Protein AF-A0AAD7DYG0-F1 (afdb_monomer_lite)

Structure (mmCIF, N/CA/C/O backbone):
data_AF-A0AAD7DYG0-F1
#
_entry.id   AF-A0AAD7DYG0-F1
#
loop_
_atom_site.group_PDB
_atom_site.id
_atom_site.type_symbol
_atom_site.label_atom_id
_atom_site.label_alt_id
_atom_site.label_comp_id
_atom_site.label_asym_id
_atom_site.label_entity_id
_atom_site.label_seq_id
_atom_site.pdbx_PDB_ins_code
_atom_site.Cartn_x
_atom_site.Cartn_y
_atom_site.Cartn_z
_atom_site.occupancy
_atom_site.B_iso_or_equiv
_atom_site.auth_seq_id
_atom_site.auth_comp_id
_atom_site.auth_asym_id
_atom_site.auth_atom_id
_atom_site.pdbx_PDB_model_num
ATOM 1 N N . MET A 1 1 ? -9.241 3.010 -24.311 1.00 34.12 1 MET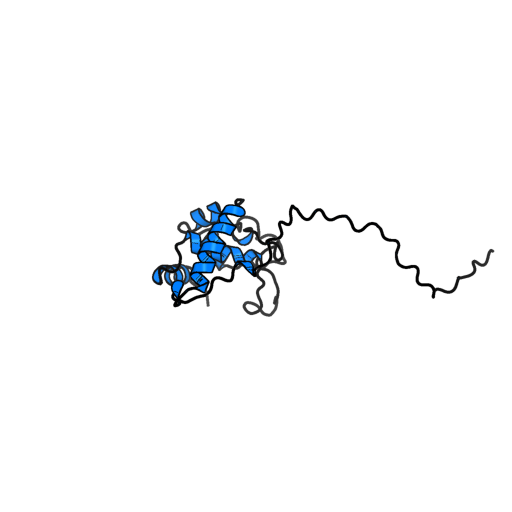 A N 1
ATOM 2 C CA . MET A 1 1 ? -9.904 4.110 -23.576 1.00 34.12 1 MET A CA 1
ATOM 3 C C . MET A 1 1 ? -8.872 4.700 -22.625 1.00 34.12 1 MET A C 1
ATOM 5 O O . MET A 1 1 ? -8.393 3.937 -21.796 1.00 34.12 1 MET A O 1
ATOM 9 N N . PRO A 1 2 ? -8.440 5.965 -22.767 1.00 43.50 2 PRO A N 1
ATOM 10 C CA . PRO A 1 2 ? -7.443 6.531 -21.866 1.00 43.50 2 PRO A CA 1
ATOM 11 C C . PRO A 1 2 ? -8.122 6.960 -20.559 1.00 43.50 2 PRO A C 1
ATOM 13 O 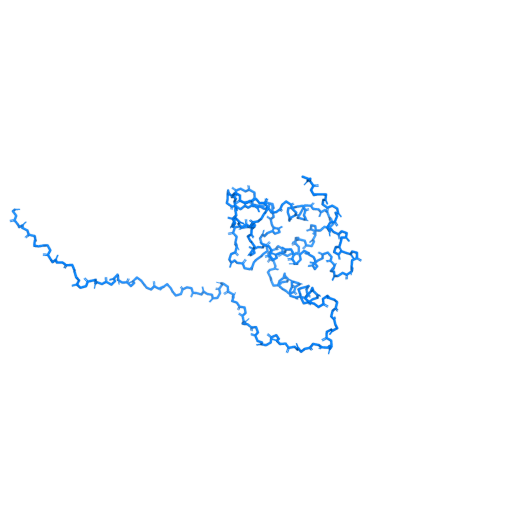O . PRO A 1 2 ? -9.107 7.702 -20.566 1.00 43.50 2 PRO A O 1
ATOM 16 N N . TRP A 1 3 ? -7.612 6.465 -19.435 1.00 37.56 3 TRP A N 1
ATOM 17 C CA . TRP A 1 3 ? -8.081 6.829 -18.104 1.00 37.56 3 TRP A CA 1
ATOM 18 C C . TRP A 1 3 ? -7.628 8.256 -17.783 1.00 37.56 3 TRP A C 1
ATOM 20 O O . TRP A 1 3 ? -6.442 8.532 -17.636 1.00 37.56 3 TRP A O 1
ATOM 30 N N . ARG A 1 4 ? -8.573 9.198 -17.676 1.00 37.56 4 ARG A N 1
ATOM 31 C CA . ARG A 1 4 ? -8.276 10.553 -17.190 1.00 37.56 4 ARG A CA 1
ATOM 32 C C . ARG A 1 4 ? -7.948 10.488 -15.697 1.00 37.56 4 ARG A C 1
ATOM 34 O O . ARG A 1 4 ? -8.846 10.250 -14.886 1.00 37.56 4 ARG A O 1
ATOM 41 N N . ALA A 1 5 ? -6.693 10.786 -15.356 1.00 45.72 5 ALA A N 1
ATOM 42 C CA . ALA A 1 5 ? -6.140 10.833 -13.996 1.00 45.72 5 ALA A CA 1
ATOM 43 C C . ALA A 1 5 ? -6.934 11.701 -12.990 1.00 45.72 5 ALA A C 1
ATOM 45 O O . ALA A 1 5 ? -6.780 11.541 -11.785 1.00 45.72 5 ALA A O 1
ATOM 46 N N . GLY A 1 6 ? -7.817 12.593 -13.456 1.00 45.31 6 GLY A N 1
ATOM 47 C CA . GLY A 1 6 ? -8.672 13.406 -12.585 1.00 45.31 6 GLY A CA 1
ATOM 48 C C . GLY A 1 6 ? -9.800 12.639 -11.879 1.00 45.31 6 GLY A C 1
ATOM 49 O O . GLY A 1 6 ? -10.285 13.096 -10.853 1.00 45.31 6 GLY A O 1
ATOM 50 N N . SER A 1 7 ? -10.221 11.476 -12.383 1.00 52.53 7 SER A N 1
ATOM 51 C CA . SER A 1 7 ? -11.473 10.833 -11.930 1.00 52.53 7 SER A CA 1
ATOM 52 C C . SER A 1 7 ? -11.328 10.055 -10.617 1.00 52.53 7 SER A C 1
ATOM 54 O O . SER A 1 7 ? -12.265 9.937 -9.834 1.00 52.53 7 SER A O 1
ATOM 56 N N . THR A 1 8 ? -10.147 9.517 -10.354 1.00 51.25 8 THR A N 1
ATOM 57 C CA . THR A 1 8 ? -9.857 8.628 -9.221 1.00 51.25 8 THR A CA 1
ATOM 58 C C . THR A 1 8 ? -9.589 9.382 -7.925 1.00 51.25 8 THR A C 1
ATOM 60 O O . THR A 1 8 ? -10.087 8.983 -6.874 1.00 51.25 8 THR A O 1
ATOM 63 N N . HIS A 1 9 ? -8.885 10.515 -8.008 1.00 51.66 9 HIS A N 1
ATOM 64 C CA . HIS A 1 9 ? -8.685 11.420 -6.876 1.00 51.66 9 HIS A CA 1
ATOM 65 C C . HIS A 1 9 ? -10.039 11.919 -6.351 1.00 51.66 9 HIS A C 1
ATOM 67 O O . HIS A 1 9 ? -10.305 11.888 -5.152 1.00 51.66 9 HIS A O 1
ATOM 73 N N . THR A 1 10 ? -10.940 12.304 -7.260 1.00 50.84 10 THR A N 1
ATOM 74 C CA . THR A 1 10 ? -12.281 12.778 -6.906 1.00 50.84 10 THR A CA 1
ATOM 75 C C . THR A 1 10 ? -13.132 11.691 -6.252 1.00 50.84 10 THR A C 1
ATOM 77 O O . THR A 1 10 ? -13.876 12.007 -5.333 1.00 50.84 10 THR A O 1
ATOM 80 N N . LEU A 1 11 ? -13.024 10.418 -6.649 1.00 54.28 11 LEU A N 1
ATOM 81 C CA . LEU A 1 11 ? -13.851 9.341 -6.084 1.00 54.28 11 LEU A CA 1
ATOM 82 C C . LEU A 1 11 ? -13.462 8.951 -4.646 1.00 54.28 11 LEU A C 1
ATOM 84 O O . LEU A 1 11 ? -14.355 8.769 -3.817 1.00 54.28 11 LEU A O 1
ATOM 88 N N . ALA A 1 12 ? -12.164 8.862 -4.330 1.00 53.50 12 ALA A N 1
ATOM 89 C CA . ALA A 1 12 ? -11.698 8.542 -2.974 1.00 53.50 12 ALA A CA 1
ATOM 90 C C . ALA A 1 12 ? -11.940 9.704 -1.992 1.00 53.50 12 ALA A C 1
ATOM 92 O O . ALA A 1 12 ? -12.421 9.499 -0.874 1.00 53.50 12 ALA A O 1
ATOM 93 N N . VAL A 1 13 ? -11.689 10.937 -2.446 1.00 53.72 13 VAL A N 1
ATOM 94 C CA . VAL A 1 13 ? -11.829 12.149 -1.627 1.00 53.72 13 VAL A CA 1
ATOM 95 C C . VAL A 1 13 ? -13.299 12.563 -1.451 1.00 53.72 13 VAL A C 1
ATOM 97 O O . VAL A 1 13 ? -13.678 12.968 -0.352 1.00 53.72 13 VAL A O 1
ATOM 100 N N . ASN A 1 14 ? -14.179 12.398 -2.456 1.00 52.47 14 ASN A N 1
ATOM 101 C CA . ASN A 1 14 ? -15.603 12.769 -2.315 1.00 52.47 14 ASN A CA 1
ATOM 102 C C . ASN A 1 14 ? -16.370 11.907 -1.312 1.00 52.47 14 ASN A C 1
ATOM 104 O O . ASN A 1 14 ? -17.362 12.374 -0.756 1.00 52.47 14 ASN A O 1
ATOM 108 N N . ARG A 1 15 ? -15.932 10.670 -1.047 1.00 55.56 15 ARG A N 1
ATOM 109 C CA . ARG A 1 15 ? -16.517 9.862 0.033 1.00 55.56 15 ARG A CA 1
ATOM 110 C C . ARG A 1 15 ? -15.948 10.200 1.417 1.00 55.56 15 ARG A C 1
ATOM 112 O O . ARG A 1 15 ? -16.338 9.551 2.380 1.00 55.56 15 ARG A O 1
ATOM 119 N N . ARG A 1 16 ? -15.049 11.199 1.521 1.00 59.25 16 ARG A N 1
ATOM 120 C CA . ARG A 1 16 ? -14.281 11.558 2.735 1.00 59.25 16 ARG A CA 1
ATOM 121 C C . ARG A 1 16 ? -13.629 10.347 3.408 1.00 59.25 16 ARG A C 1
ATOM 123 O O . ARG A 1 16 ? -13.446 10.326 4.619 1.00 59.25 16 ARG A O 1
ATOM 130 N N . PHE A 1 17 ? -13.332 9.324 2.615 1.00 64.38 17 PHE A N 1
ATOM 131 C CA . PHE A 1 17 ? -12.894 8.042 3.132 1.00 64.38 17 PHE A CA 1
ATOM 132 C C . PHE A 1 17 ? -11.417 8.090 3.550 1.00 64.38 17 PHE A C 1
ATOM 134 O O . PHE A 1 17 ? -11.059 7.573 4.605 1.00 64.38 17 PHE A O 1
ATOM 141 N N . ALA A 1 18 ? -10.592 8.752 2.743 1.00 71.38 18 ALA A N 1
ATOM 142 C CA . ALA A 1 18 ? -9.165 8.889 2.967 1.00 71.38 18 ALA A CA 1
ATOM 143 C C . ALA A 1 18 ? -8.712 10.300 2.579 1.00 71.38 18 ALA A C 1
ATOM 145 O O . ALA A 1 18 ? -9.165 10.843 1.563 1.00 71.38 18 ALA A O 1
ATOM 146 N N . ASP A 1 19 ? -7.823 10.893 3.377 1.00 86.56 19 ASP A N 1
ATOM 147 C CA . ASP A 1 19 ? -7.052 12.055 2.935 1.00 86.56 19 ASP A CA 1
ATOM 148 C C . ASP A 1 19 ? -6.022 11.643 1.852 1.00 86.56 19 ASP A C 1
ATOM 150 O O . ASP A 1 19 ? -5.831 10.460 1.555 1.00 86.56 19 ASP A O 1
ATOM 154 N N . ILE A 1 20 ? -5.371 12.611 1.198 1.00 87.06 20 ILE A N 1
ATOM 155 C CA . ILE A 1 20 ? -4.400 12.315 0.125 1.00 87.06 20 ILE A CA 1
ATOM 156 C C . ILE A 1 20 ? -3.235 11.459 0.644 1.00 87.06 20 ILE A C 1
ATOM 158 O O . ILE A 1 20 ? -2.756 10.583 -0.075 1.00 87.06 20 ILE A O 1
ATOM 162 N N . ARG A 1 21 ? -2.801 11.679 1.889 1.00 88.56 21 ARG A N 1
ATOM 163 C CA . ARG A 1 21 ? -1.707 10.933 2.518 1.00 88.56 21 ARG A CA 1
ATOM 164 C C . ARG A 1 21 ? -2.103 9.475 2.729 1.00 88.56 21 ARG A C 1
ATOM 166 O O . ARG A 1 21 ? -1.333 8.588 2.377 1.00 88.56 21 ARG A O 1
ATOM 173 N N . GLU A 1 22 ? -3.307 9.234 3.229 1.00 90.38 22 GLU A N 1
ATOM 174 C CA . GLU A 1 22 ? -3.881 7.901 3.414 1.00 90.38 22 GLU A CA 1
ATOM 175 C C . GLU A 1 22 ? -4.078 7.185 2.076 1.00 90.38 22 GLU A C 1
ATOM 177 O O . GLU A 1 22 ? -3.742 6.009 1.949 1.00 90.38 22 GLU A O 1
ATOM 182 N N . LEU A 1 23 ? -4.539 7.899 1.043 1.00 89.69 23 LEU A N 1
ATOM 183 C CA . LEU A 1 23 ? -4.639 7.350 -0.308 1.00 89.69 23 LEU A CA 1
ATOM 184 C C . LEU A 1 23 ? -3.263 6.936 -0.849 1.00 89.69 23 LEU A C 1
ATOM 186 O O . LEU A 1 23 ? -3.133 5.850 -1.412 1.00 89.69 23 LEU A O 1
ATOM 190 N N . MET A 1 24 ? -2.233 7.771 -0.675 1.00 88.69 24 MET A N 1
ATOM 191 C CA . MET A 1 24 ? -0.874 7.434 -1.114 1.00 88.69 24 MET A CA 1
ATOM 192 C C . MET A 1 24 ? -0.299 6.257 -0.320 1.00 88.69 24 MET A C 1
ATOM 194 O O . MET A 1 24 ? 0.364 5.401 -0.903 1.00 88.69 24 MET A O 1
ATOM 198 N N . ALA A 1 25 ? -0.591 6.171 0.980 1.00 91.31 25 ALA A N 1
ATOM 199 C CA . ALA A 1 25 ? -0.190 5.034 1.798 1.00 91.31 25 ALA A CA 1
ATOM 200 C C . ALA A 1 25 ? -0.830 3.729 1.297 1.00 91.31 25 ALA A C 1
ATOM 202 O O . ALA A 1 25 ? -0.117 2.739 1.131 1.00 91.31 25 ALA A O 1
ATOM 203 N N . LEU A 1 26 ? -2.132 3.747 0.979 1.00 91.69 26 LEU A N 1
ATOM 204 C CA . LEU A 1 26 ? -2.853 2.603 0.410 1.00 91.69 26 LEU A CA 1
ATOM 205 C C . LEU A 1 26 ? -2.290 2.177 -0.947 1.00 91.69 26 LEU A C 1
ATOM 207 O O . LEU A 1 26 ? -2.080 0.989 -1.156 1.00 91.69 26 LEU A O 1
ATOM 211 N N . ILE A 1 27 ? -2.001 3.120 -1.849 1.00 88.94 27 ILE A N 1
ATOM 212 C CA . ILE A 1 27 ? -1.428 2.813 -3.174 1.00 88.94 27 ILE A CA 1
ATOM 213 C C . ILE A 1 27 ? -0.061 2.124 -3.055 1.00 88.94 27 ILE A C 1
ATOM 215 O O . ILE A 1 27 ? 0.263 1.265 -3.874 1.00 88.94 27 ILE A O 1
ATOM 219 N N . GLY A 1 28 ? 0.717 2.427 -2.009 1.00 88.25 28 GLY A N 1
ATOM 220 C CA . GLY A 1 28 ? 2.004 1.774 -1.759 1.00 88.25 28 GLY A CA 1
ATOM 221 C C . GLY A 1 28 ? 1.935 0.238 -1.752 1.00 88.25 28 GLY A C 1
ATOM 222 O O . GLY A 1 28 ? 2.887 -0.398 -2.193 1.00 88.25 28 GLY A O 1
ATOM 223 N N . VAL A 1 29 ? 0.794 -0.361 -1.363 1.00 90.19 29 VAL A N 1
ATOM 224 C CA . VAL A 1 29 ? 0.562 -1.826 -1.336 1.00 90.19 29 VAL A CA 1
ATOM 225 C C . VAL A 1 29 ? 0.831 -2.503 -2.683 1.00 90.19 29 VAL A C 1
ATOM 227 O O . VAL A 1 29 ? 1.148 -3.695 -2.7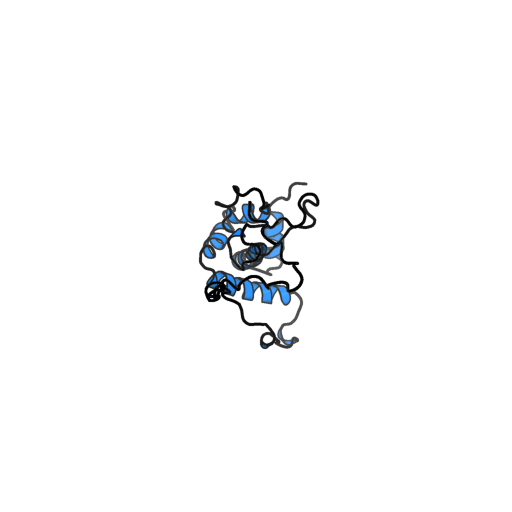30 1.00 90.19 29 VAL A O 1
ATOM 230 N N . HIS A 1 30 ? 0.738 -1.753 -3.789 1.00 89.00 30 HIS A N 1
ATOM 231 C CA . HIS A 1 30 ? 1.041 -2.252 -5.126 1.00 89.00 30 HIS A CA 1
ATOM 232 C C . HIS A 1 30 ? 2.479 -2.775 -5.252 1.00 89.00 30 HIS A C 1
ATOM 234 O O . HIS A 1 30 ? 2.738 -3.534 -6.185 1.00 89.00 30 HIS A O 1
ATOM 240 N N . SER A 1 31 ? 3.393 -2.452 -4.322 1.00 86.62 31 SER A N 1
ATOM 241 C CA . SER A 1 31 ? 4.741 -3.040 -4.288 1.00 86.62 31 SER A CA 1
ATOM 242 C C . SER A 1 31 ? 4.708 -4.552 -4.220 1.00 86.62 31 SER A C 1
ATOM 244 O O . SER A 1 31 ? 5.547 -5.183 -4.840 1.00 86.62 31 SER A O 1
ATOM 246 N N . THR A 1 32 ? 3.669 -5.129 -3.613 1.00 89.25 32 THR A N 1
ATOM 247 C CA . THR A 1 32 ? 3.466 -6.582 -3.509 1.00 89.25 32 THR A CA 1
ATOM 248 C C . THR A 1 32 ? 2.486 -7.158 -4.540 1.00 89.25 32 THR A C 1
ATOM 250 O O . THR A 1 32 ? 2.048 -8.307 -4.451 1.00 89.25 32 THR A O 1
ATOM 253 N N . GLY A 1 33 ? 2.103 -6.361 -5.544 1.00 87.38 33 GLY A N 1
ATOM 254 C CA . GLY A 1 33 ? 1.053 -6.696 -6.503 1.00 87.38 33 GLY A CA 1
ATOM 255 C C . GLY A 1 33 ? 1.551 -7.211 -7.859 1.00 87.38 33 GLY A C 1
ATOM 256 O O . GLY A 1 33 ? 2.611 -6.838 -8.366 1.00 87.38 33 GLY A O 1
ATOM 257 N N . LYS A 1 34 ? 0.719 -8.049 -8.492 1.00 89.50 34 LYS A N 1
ATOM 258 C CA . LYS A 1 34 ? 0.878 -8.523 -9.877 1.00 89.50 34 LYS A CA 1
ATOM 259 C C . LYS A 1 34 ? -0.406 -8.300 -10.664 1.00 89.50 34 LYS A C 1
ATOM 261 O O . LYS A 1 34 ? -1.502 -8.568 -10.163 1.00 89.50 34 LYS A O 1
ATOM 266 N N . GLN A 1 35 ? -0.276 -7.882 -11.919 1.00 85.06 35 GLN A N 1
ATOM 267 C CA . GLN A 1 35 ? -1.419 -7.737 -12.817 1.00 85.06 35 GLN A CA 1
ATOM 268 C C . GLN A 1 35 ? -1.798 -9.095 -13.418 1.00 85.06 35 GLN A C 1
ATOM 270 O O . GLN A 1 35 ? -0.931 -9.906 -13.741 1.00 85.06 35 GLN A O 1
ATOM 275 N N . ARG A 1 36 ? -3.095 -9.351 -13.596 1.00 88.94 36 ARG A N 1
ATOM 276 C CA . ARG A 1 36 ? -3.589 -10.582 -14.242 1.00 88.94 36 ARG A CA 1
ATOM 277 C C . ARG A 1 36 ? -4.547 -10.327 -15.406 1.00 88.94 36 ARG A C 1
ATOM 279 O O . ARG A 1 36 ? -4.699 -11.197 -16.256 1.00 88.94 36 ARG A O 1
ATOM 286 N N . SER A 1 37 ? -5.192 -9.163 -15.440 1.00 87.06 37 SER A N 1
ATOM 287 C CA . SER A 1 37 ? -6.316 -8.878 -16.339 1.00 87.06 37 SER A CA 1
ATOM 288 C C . SER A 1 37 ? -6.117 -7.677 -17.262 1.00 87.06 37 SER A C 1
ATOM 290 O O . SER A 1 37 ? -6.810 -7.596 -18.270 1.00 87.06 37 SER A O 1
ATOM 292 N N . VAL A 1 38 ? -5.198 -6.753 -16.957 1.00 83.12 38 VAL A N 1
ATOM 293 C CA . VAL A 1 38 ? -5.010 -5.529 -17.762 1.00 83.12 38 VAL A CA 1
ATOM 294 C C . VAL A 1 38 ? -4.404 -5.876 -19.116 1.00 83.12 38 VAL A C 1
ATOM 296 O O . VAL A 1 38 ? -4.866 -5.405 -20.151 1.00 83.12 38 VAL A O 1
ATOM 299 N N . ASN A 1 39 ? -3.384 -6.731 -19.103 1.00 81.69 39 ASN A N 1
ATOM 300 C CA . ASN A 1 39 ? -2.802 -7.294 -20.307 1.00 81.69 39 ASN A CA 1
ATOM 301 C C . ASN A 1 39 ? -2.555 -8.786 -20.084 1.00 81.69 39 ASN A C 1
ATOM 303 O O . ASN A 1 39 ? -1.584 -9.190 -19.445 1.00 81.69 39 ASN A O 1
ATOM 307 N N . THR A 1 40 ? -3.447 -9.618 -20.609 1.00 86.94 40 THR A N 1
ATOM 308 C CA . THR A 1 40 ? -3.381 -11.073 -20.427 1.00 86.94 40 THR A CA 1
ATOM 309 C C . THR A 1 40 ? -2.133 -11.697 -21.057 1.00 86.94 40 THR A C 1
ATOM 311 O O . THR A 1 40 ? -1.696 -12.744 -20.588 1.00 86.94 40 THR A O 1
ATOM 314 N N . ALA A 1 41 ? -1.502 -11.043 -22.043 1.00 86.81 41 ALA A N 1
ATOM 315 C CA . ALA A 1 41 ? -0.263 -11.520 -22.667 1.00 86.81 41 ALA A CA 1
ATOM 316 C C . ALA A 1 41 ? 0.947 -11.507 -21.715 1.00 86.81 41 ALA A C 1
ATOM 318 O O . ALA A 1 41 ? 1.932 -12.199 -21.946 1.00 86.81 41 ALA A O 1
ATOM 319 N N . VAL A 1 42 ? 0.867 -10.726 -20.639 1.00 81.81 42 VAL A N 1
ATOM 320 C CA . VAL A 1 42 ? 1.915 -10.549 -19.621 1.00 81.81 42 VAL A CA 1
ATOM 321 C C . VAL A 1 42 ? 1.342 -10.775 -18.223 1.00 81.81 42 VAL A C 1
ATOM 323 O O . VAL A 1 42 ? 1.724 -10.124 -17.250 1.00 81.81 42 VAL A O 1
ATOM 326 N N . ALA A 1 43 ? 0.355 -11.671 -18.121 1.00 85.44 43 ALA A N 1
ATOM 327 C CA . ALA A 1 43 ? -0.253 -12.035 -16.850 1.00 85.44 43 ALA A CA 1
ATOM 328 C C . ALA A 1 43 ? 0.823 -12.467 -15.840 1.00 85.44 43 ALA A C 1
ATOM 330 O O . ALA A 1 43 ? 1.756 -13.197 -16.169 1.00 85.44 43 ALA A O 1
ATOM 331 N N . ASN A 1 44 ? 0.659 -12.029 -14.594 1.00 86.06 44 ASN A N 1
ATOM 332 C CA . ASN A 1 44 ? 1.588 -12.198 -13.475 1.00 86.06 44 ASN A CA 1
ATOM 333 C C . ASN A 1 44 ? 2.852 -11.326 -13.511 1.00 86.06 44 ASN A C 1
ATOM 335 O O . ASN A 1 44 ? 3.683 -11.460 -12.610 1.00 86.06 44 ASN A O 1
ATOM 339 N N . SER A 1 45 ? 2.989 -10.399 -14.464 1.00 84.69 45 SER A N 1
ATOM 340 C CA . SER A 1 45 ? 3.974 -9.319 -14.341 1.00 84.69 45 SER A CA 1
ATOM 341 C C . SER A 1 45 ? 3.693 -8.485 -13.089 1.00 84.69 45 SER A C 1
ATOM 343 O O . SER A 1 45 ? 2.546 -8.102 -12.829 1.00 84.69 45 SER A O 1
ATOM 345 N N . SER A 1 46 ? 4.738 -8.224 -12.306 1.00 85.94 46 SER A N 1
ATOM 346 C CA . SER A 1 46 ? 4.655 -7.381 -11.115 1.00 85.94 46 SER A CA 1
ATOM 347 C C . SER A 1 46 ? 4.642 -5.897 -11.467 1.00 85.94 46 SER A C 1
ATOM 349 O O . SER A 1 46 ? 5.096 -5.484 -12.540 1.00 85.94 46 SER A O 1
ATOM 351 N N . PHE A 1 47 ? 4.092 -5.106 -10.547 1.00 81.81 47 PHE A N 1
ATOM 352 C CA . PHE A 1 47 ? 4.052 -3.648 -10.667 1.00 81.81 47 PHE A CA 1
ATOM 353 C C . PHE A 1 47 ? 5.408 -2.993 -10.367 1.00 81.81 47 PHE A C 1
ATOM 355 O O . PHE A 1 47 ? 5.692 -1.911 -10.875 1.00 81.81 47 PHE A O 1
ATOM 362 N N . ASP A 1 48 ? 6.264 -3.675 -9.601 1.00 79.31 48 ASP A N 1
ATOM 363 C CA . ASP A 1 48 ? 7.637 -3.273 -9.289 1.00 79.31 48 ASP A CA 1
ATOM 364 C C . ASP A 1 48 ? 8.573 -4.496 -9.259 1.00 79.31 48 ASP A C 1
ATOM 366 O O . ASP A 1 48 ? 8.149 -5.654 -9.273 1.00 79.31 48 ASP A O 1
ATOM 370 N N . SER A 1 49 ? 9.864 -4.207 -9.209 1.00 80.00 49 SER A N 1
ATOM 371 C CA . SER A 1 49 ? 11.014 -5.077 -9.006 1.00 80.00 49 SER A CA 1
ATOM 372 C C . SER A 1 49 ? 11.077 -5.809 -7.664 1.00 80.00 49 SER A C 1
ATOM 374 O O . SER A 1 49 ? 11.813 -6.789 -7.563 1.00 80.00 49 SER A O 1
ATOM 376 N N . THR A 1 50 ? 10.332 -5.380 -6.642 1.00 83.12 50 THR A N 1
ATOM 377 C CA . THR A 1 50 ? 10.400 -5.918 -5.270 1.00 83.12 50 THR A CA 1
ATOM 378 C C . THR A 1 50 ? 9.089 -6.570 -4.818 1.00 83.12 50 THR A C 1
ATOM 380 O O . THR A 1 50 ? 8.641 -6.375 -3.697 1.00 83.12 50 THR A O 1
ATOM 383 N N . VAL A 1 51 ? 8.486 -7.402 -5.676 1.00 85.38 51 VAL A N 1
ATOM 384 C CA . VAL A 1 51 ? 7.130 -7.953 -5.462 1.00 85.38 51 VAL A CA 1
ATOM 385 C C . VAL A 1 51 ? 6.923 -8.787 -4.195 1.00 85.38 51 VAL A C 1
ATOM 387 O O . VAL A 1 51 ? 5.815 -8.856 -3.674 1.00 85.38 51 VAL A O 1
ATOM 390 N N . ASP A 1 52 ? 7.976 -9.412 -3.682 1.00 85.44 52 ASP A N 1
ATOM 391 C CA . ASP A 1 52 ? 7.900 -10.233 -2.469 1.00 85.44 52 ASP A CA 1
ATOM 392 C C . ASP A 1 52 ? 8.313 -9.448 -1.210 1.00 85.44 52 ASP A C 1
ATOM 394 O O . ASP A 1 52 ? 8.402 -10.005 -0.115 1.00 85.44 52 ASP A O 1
ATOM 398 N N . THR A 1 53 ? 8.555 -8.144 -1.358 1.00 85.06 53 THR A N 1
ATOM 399 C CA . THR A 1 53 ? 8.996 -7.256 -0.287 1.00 85.06 53 THR A CA 1
ATOM 400 C C . THR A 1 53 ? 7.930 -6.209 -0.011 1.00 85.06 53 THR A C 1
ATOM 402 O O . THR A 1 53 ? 7.503 -5.468 -0.892 1.00 85.06 53 THR A O 1
ATOM 405 N N . TRP A 1 54 ? 7.538 -6.100 1.254 1.00 86.31 54 TRP A N 1
ATOM 406 C CA . TRP A 1 54 ? 6.685 -5.015 1.721 1.00 86.31 54 TRP A CA 1
ATOM 407 C C . TRP A 1 54 ? 7.482 -3.705 1.780 1.00 86.31 54 TRP A C 1
ATOM 409 O O . TRP A 1 54 ? 8.081 -3.386 2.806 1.00 86.31 54 TRP A O 1
ATOM 419 N N . ASP A 1 55 ? 7.520 -2.954 0.680 1.00 85.12 55 ASP A N 1
ATOM 420 C CA . ASP A 1 55 ? 8.212 -1.664 0.581 1.00 85.12 55 ASP A CA 1
ATOM 421 C C . ASP A 1 55 ? 7.418 -0.599 -0.202 1.00 85.12 55 ASP A C 1
ATOM 423 O O . ASP A 1 55 ? 6.298 -0.826 -0.652 1.00 85.12 55 ASP A O 1
ATOM 427 N N . ILE A 1 56 ? 7.999 0.597 -0.327 1.00 79.44 56 ILE A N 1
ATOM 428 C CA . ILE A 1 56 ? 7.421 1.781 -0.995 1.00 79.44 56 ILE A CA 1
ATOM 429 C C . ILE A 1 56 ? 8.039 2.076 -2.359 1.00 79.44 56 ILE A C 1
ATOM 431 O O . ILE A 1 56 ? 7.991 3.212 -2.849 1.00 79.44 56 ILE A O 1
ATOM 435 N N . ARG A 1 57 ? 8.692 1.090 -2.973 1.00 77.25 57 ARG A N 1
ATOM 436 C CA . ARG A 1 57 ? 9.453 1.327 -4.197 1.00 77.25 57 ARG A CA 1
ATOM 437 C C . ARG A 1 57 ? 8.545 1.668 -5.391 1.00 77.25 57 ARG A C 1
ATOM 439 O O . ARG A 1 57 ? 8.951 2.476 -6.229 1.00 77.25 57 ARG A O 1
ATOM 446 N N . THR A 1 58 ? 7.275 1.257 -5.359 1.00 67.50 58 THR A N 1
ATOM 447 C CA . THR A 1 58 ? 6.246 1.621 -6.352 1.00 67.50 58 THR A CA 1
ATOM 448 C C . THR A 1 58 ? 6.008 3.111 -6.490 1.00 67.50 58 THR A C 1
ATOM 450 O O . THR A 1 58 ? 5.669 3.572 -7.574 1.00 67.50 58 THR A O 1
ATOM 453 N N . LEU A 1 59 ? 6.211 3.891 -5.427 1.00 67.12 59 LEU A N 1
ATOM 454 C CA . LEU A 1 59 ? 6.051 5.346 -5.460 1.00 67.12 59 LEU A CA 1
ATOM 455 C C . LEU A 1 59 ? 7.340 6.073 -5.894 1.00 67.12 59 LEU A C 1
ATOM 457 O O . LEU A 1 59 ? 7.331 7.292 -6.075 1.00 67.12 59 LEU A O 1
ATOM 461 N N . ARG A 1 60 ? 8.451 5.347 -6.111 1.00 65.38 60 ARG A N 1
ATOM 462 C CA . ARG A 1 60 ? 9.753 5.869 -6.575 1.00 65.38 60 ARG A CA 1
ATOM 463 C C . ARG A 1 60 ? 9.911 5.814 -8.101 1.00 65.38 60 ARG A C 1
ATOM 465 O O . ARG A 1 60 ? 11.007 5.577 -8.608 1.00 65.38 60 ARG A O 1
ATOM 472 N N . VAL A 1 61 ? 8.848 6.085 -8.859 1.00 55.88 61 VAL A N 1
ATOM 473 C CA . VAL A 1 61 ? 8.813 5.869 -10.324 1.00 55.88 61 VAL A CA 1
ATOM 474 C C . VAL A 1 61 ? 9.803 6.728 -11.136 1.00 55.88 61 VAL A C 1
ATOM 476 O O . VAL A 1 61 ? 9.991 6.499 -12.327 1.00 55.88 61 VAL A O 1
ATOM 479 N N . ARG A 1 62 ? 10.555 7.648 -10.517 1.00 49.62 62 ARG A N 1
ATOM 480 C CA . ARG A 1 62 ? 11.696 8.285 -11.200 1.00 49.62 62 ARG A CA 1
ATOM 481 C C . ARG A 1 62 ? 12.793 7.293 -11.626 1.00 49.62 62 ARG A C 1
ATOM 483 O O . ARG A 1 62 ? 13.564 7.639 -12.512 1.00 49.62 62 ARG A O 1
ATOM 490 N N . GLU A 1 63 ? 12.862 6.093 -11.041 1.00 48.47 63 GLU A N 1
ATOM 491 C CA . GLU A 1 63 ? 13.994 5.167 -11.233 1.00 48.47 63 GLU A CA 1
ATOM 492 C C . GLU A 1 63 ? 13.629 3.827 -11.914 1.00 48.47 63 GLU A C 1
ATOM 494 O O . GLU A 1 63 ? 14.532 3.108 -12.333 1.00 48.47 63 GLU A O 1
ATOM 499 N N . SER A 1 64 ? 12.345 3.459 -12.064 1.00 46.72 64 SER A N 1
ATOM 500 C CA . SER A 1 64 ? 11.949 2.074 -12.414 1.00 46.72 64 SER A CA 1
ATOM 501 C C . SER A 1 64 ? 11.607 1.799 -13.886 1.00 46.72 64 SER A C 1
ATOM 503 O O . SER A 1 64 ? 11.340 0.652 -14.240 1.00 46.72 64 SER A O 1
ATOM 505 N N . LEU A 1 65 ? 11.663 2.794 -14.778 1.00 50.72 65 LEU A N 1
ATOM 506 C CA . LEU A 1 65 ? 11.305 2.612 -16.198 1.00 50.72 65 LEU A CA 1
ATOM 507 C C . LEU A 1 65 ? 12.326 1.797 -17.023 1.00 50.72 65 LEU A C 1
ATOM 509 O O . LEU A 1 65 ? 12.092 1.560 -18.206 1.00 50.72 65 LEU A O 1
ATOM 513 N N . GLN A 1 66 ? 13.456 1.382 -16.439 1.00 46.06 66 GLN A N 1
ATOM 514 C CA . GLN A 1 66 ? 14.537 0.705 -17.169 1.00 46.06 66 GLN A CA 1
ATOM 515 C C . GLN A 1 66 ? 14.497 -0.832 -17.126 1.00 46.06 66 GLN A C 1
ATOM 517 O O . GLN A 1 66 ? 15.167 -1.459 -17.945 1.00 46.06 66 GLN A O 1
ATOM 522 N N . GLU A 1 67 ? 13.713 -1.466 -16.247 1.00 52.78 67 GLU A N 1
ATOM 523 C CA . GLU A 1 67 ? 13.782 -2.925 -16.067 1.00 52.78 67 GLU A CA 1
ATOM 524 C C . GLU A 1 67 ? 12.633 -3.659 -16.785 1.00 52.78 67 GLU A C 1
ATOM 526 O O . GLU A 1 67 ? 11.478 -3.633 -16.364 1.00 52.78 67 GLU A O 1
ATOM 531 N N . SER A 1 68 ? 12.976 -4.357 -17.871 1.00 51.97 68 SER A N 1
ATOM 532 C CA . SER A 1 68 ? 12.087 -4.976 -18.880 1.00 51.97 68 SER A CA 1
ATOM 533 C C . SER A 1 68 ? 11.033 -6.002 -18.407 1.00 51.97 68 SER A C 1
ATOM 535 O O . SER A 1 68 ? 10.306 -6.545 -19.239 1.00 51.97 68 SER A O 1
ATOM 537 N N . ARG A 1 69 ? 10.924 -6.299 -17.105 1.00 57.28 69 ARG A N 1
ATOM 538 C CA . ARG A 1 69 ? 10.000 -7.322 -16.564 1.00 57.28 69 ARG A CA 1
ATOM 539 C C . ARG A 1 69 ? 8.847 -6.770 -15.728 1.00 57.28 69 ARG A C 1
ATOM 541 O O . ARG A 1 69 ? 7.945 -7.535 -15.385 1.00 57.28 69 ARG A O 1
ATOM 548 N N . HIS A 1 70 ? 8.858 -5.478 -15.419 1.00 65.75 70 HIS A N 1
ATOM 549 C CA . HIS A 1 70 ? 7.850 -4.844 -14.573 1.00 65.75 70 HIS A CA 1
ATOM 550 C C . HIS A 1 70 ? 6.988 -3.919 -15.419 1.00 65.75 70 HIS A C 1
ATOM 552 O O . HIS A 1 70 ? 7.492 -3.216 -16.294 1.00 65.75 70 HIS A O 1
ATOM 558 N N . ILE A 1 71 ? 5.682 -3.936 -15.173 1.00 65.94 71 ILE A N 1
ATOM 559 C CA . ILE A 1 71 ? 4.749 -3.047 -15.861 1.00 65.94 71 ILE A CA 1
ATOM 560 C C . ILE A 1 71 ? 4.304 -2.030 -14.822 1.00 65.94 71 ILE A C 1
ATOM 562 O O . ILE A 1 71 ? 3.393 -2.336 -14.046 1.00 65.94 71 ILE A O 1
ATOM 566 N N . PRO A 1 72 ? 4.951 -0.852 -14.762 1.00 66.56 72 PRO A N 1
ATOM 567 C CA . PRO A 1 72 ? 4.503 0.191 -13.862 1.00 66.56 72 PRO A CA 1
ATOM 568 C C . PRO A 1 72 ? 3.061 0.539 -14.218 1.00 66.56 72 PRO A C 1
ATOM 570 O O . PRO A 1 72 ? 2.707 0.703 -15.390 1.00 66.56 72 PRO A O 1
ATOM 573 N N . VAL A 1 73 ? 2.210 0.634 -13.202 1.00 70.19 73 VAL A N 1
ATOM 574 C CA . VAL A 1 73 ? 0.840 1.085 -13.412 1.00 70.19 73 VAL A CA 1
ATOM 575 C C . VAL A 1 73 ? 0.907 2.568 -13.762 1.00 70.19 73 VAL A C 1
ATOM 577 O O . VAL A 1 73 ? 1.398 3.373 -12.975 1.00 70.19 73 VAL A O 1
ATOM 580 N N . GLU A 1 74 ? 0.401 2.946 -14.938 1.00 71.44 74 GLU A N 1
ATOM 581 C CA . GLU A 1 74 ? 0.391 4.341 -15.415 1.00 71.44 74 GLU A CA 1
ATOM 582 C C . GLU A 1 74 ? -0.224 5.301 -14.380 1.00 71.44 74 GLU A C 1
ATOM 584 O O . GLU A 1 74 ? 0.204 6.440 -14.216 1.00 71.44 74 GLU A O 1
ATOM 589 N N . TYR A 1 75 ? -1.205 4.807 -13.628 1.00 74.94 75 TYR A N 1
ATOM 590 C CA . TYR A 1 75 ? -1.795 5.498 -12.494 1.00 74.94 75 TYR A CA 1
ATOM 591 C C . TYR A 1 75 ? -0.757 5.863 -11.422 1.00 74.94 75 TYR A C 1
ATOM 593 O O . TYR A 1 75 ? -0.615 7.044 -11.122 1.00 74.94 75 TYR A O 1
ATOM 601 N N . ASP A 1 76 ? -0.005 4.894 -10.893 1.00 74.88 76 ASP A N 1
ATOM 602 C CA . ASP A 1 76 ? 0.977 5.100 -9.815 1.00 74.88 76 ASP A CA 1
ATOM 603 C C . ASP A 1 76 ? 2.062 6.103 -10.240 1.00 74.88 76 ASP A C 1
ATOM 605 O O . ASP A 1 76 ? 2.436 7.004 -9.480 1.00 74.88 76 ASP A O 1
ATOM 609 N N . VAL A 1 77 ? 2.479 6.028 -11.511 1.00 77.44 77 VAL A N 1
ATOM 610 C CA . VAL A 1 77 ? 3.369 7.013 -12.144 1.00 77.44 77 VAL A CA 1
ATOM 611 C C . VAL A 1 77 ? 2.745 8.405 -12.057 1.00 77.44 77 VAL A C 1
ATOM 613 O O . VAL A 1 77 ? 3.360 9.337 -11.535 1.00 77.44 77 VAL A O 1
ATOM 616 N N . ASN A 1 78 ? 1.495 8.549 -12.496 1.00 82.25 78 ASN A N 1
ATOM 617 C CA . ASN A 1 78 ? 0.801 9.829 -12.489 1.00 82.25 78 ASN A CA 1
ATOM 618 C C . ASN A 1 78 ? 0.677 10.430 -11.076 1.00 82.25 78 ASN A C 1
ATOM 620 O O . ASN A 1 78 ? 0.844 11.641 -10.944 1.00 82.25 78 ASN A O 1
ATOM 624 N N . PHE A 1 79 ? 0.479 9.639 -10.010 1.00 80.94 79 PHE A N 1
ATOM 625 C CA . PHE A 1 79 ? 0.487 10.169 -8.629 1.00 80.94 79 PHE A CA 1
ATOM 626 C C . PHE A 1 79 ? 1.853 10.675 -8.192 1.00 80.94 79 PHE A C 1
ATOM 628 O O . PHE A 1 79 ? 1.939 11.720 -7.544 1.00 80.94 79 PHE A O 1
ATOM 635 N N . SER A 1 80 ? 2.925 9.987 -8.580 1.00 77.94 80 SER A N 1
ATOM 636 C CA . SER A 1 80 ? 4.287 10.409 -8.232 1.00 77.94 80 SER A CA 1
ATOM 637 C C . SER A 1 80 ? 4.697 11.739 -8.897 1.00 77.94 80 SER A C 1
ATOM 639 O O . SER A 1 80 ? 5.536 12.482 -8.373 1.00 77.94 80 SER A O 1
ATOM 641 N N . HIS A 1 81 ? 4.076 12.075 -10.034 1.00 81.69 81 HIS A N 1
ATOM 642 C CA . HIS A 1 81 ? 4.334 13.302 -10.794 1.00 81.69 81 HIS A CA 1
ATOM 643 C C . HIS A 1 81 ? 3.297 14.413 -10.570 1.00 81.69 81 HIS A C 1
ATOM 645 O O . HIS A 1 81 ? 3.569 15.570 -10.890 1.00 81.69 81 HIS A O 1
ATOM 651 N N . ASN A 1 82 ? 2.122 14.101 -10.022 1.00 83.94 82 ASN A N 1
ATOM 652 C CA . ASN A 1 82 ? 1.062 15.081 -9.814 1.00 83.94 82 ASN A CA 1
ATOM 653 C C . ASN A 1 82 ? 1.400 16.029 -8.650 1.00 83.94 82 ASN A C 1
ATOM 655 O O . ASN A 1 82 ? 1.671 15.586 -7.537 1.00 83.94 82 ASN A O 1
ATOM 659 N N . ALA A 1 83 ? 1.332 17.343 -8.887 1.00 85.94 83 ALA A N 1
ATOM 660 C CA . ALA A 1 83 ? 1.694 18.369 -7.904 1.00 85.94 83 ALA A CA 1
ATOM 661 C C . ALA A 1 83 ? 0.914 18.275 -6.577 1.00 85.94 83 ALA A C 1
ATOM 663 O O . ALA A 1 83 ? 1.439 18.639 -5.526 1.00 85.94 83 ALA A O 1
ATOM 664 N N . THR A 1 84 ? -0.321 17.772 -6.610 1.00 85.19 84 THR A N 1
ATOM 665 C CA . THR A 1 84 ? -1.183 17.612 -5.434 1.00 85.19 84 THR A CA 1
ATOM 666 C C . THR A 1 84 ? -0.772 16.424 -4.565 1.00 85.19 84 THR A C 1
ATOM 668 O O . THR A 1 84 ? -0.919 16.494 -3.350 1.00 85.19 84 THR A O 1
ATOM 671 N N . THR A 1 85 ? -0.256 15.343 -5.154 1.00 85.88 85 THR A N 1
ATOM 672 C CA . THR A 1 85 ? 0.027 14.083 -4.439 1.00 85.88 85 THR A CA 1
ATOM 673 C C . THR A 1 85 ? 1.514 13.806 -4.260 1.00 85.88 85 THR A C 1
ATOM 675 O O . THR A 1 85 ? 1.903 13.086 -3.345 1.00 85.88 85 THR A O 1
ATOM 678 N N . GLN A 1 86 ? 2.370 14.436 -5.066 1.00 84.56 86 GLN A N 1
ATOM 679 C CA . GLN A 1 86 ? 3.815 14.230 -5.057 1.00 84.56 86 GLN A CA 1
ATOM 680 C C . GLN A 1 86 ? 4.451 14.500 -3.688 1.00 84.56 86 GLN A C 1
ATOM 682 O O . GLN A 1 86 ? 5.379 13.791 -3.296 1.00 84.56 86 GLN A O 1
ATOM 687 N N . LYS A 1 87 ? 3.966 15.504 -2.947 1.00 87.00 87 LYS A N 1
ATOM 688 C CA . LYS A 1 87 ? 4.466 15.798 -1.596 1.00 87.00 87 LYS A CA 1
ATOM 689 C C . LYS A 1 87 ? 4.265 14.604 -0.658 1.00 87.00 87 LYS A C 1
ATOM 691 O O . LYS A 1 87 ? 5.195 14.234 0.054 1.00 87.00 87 LYS A O 1
ATOM 696 N N . A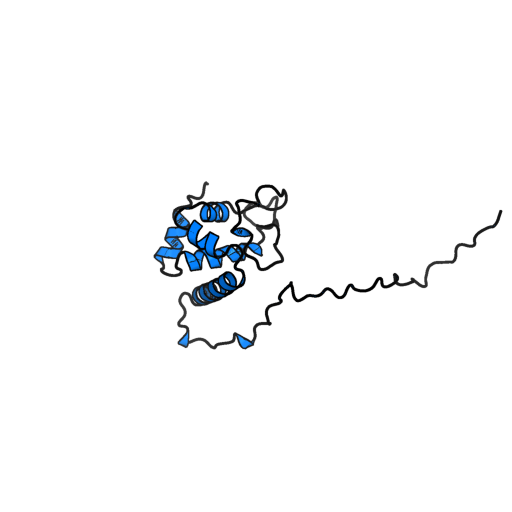SP A 1 88 ? 3.080 14.002 -0.685 1.00 85.75 88 ASP A N 1
ATOM 697 C CA . ASP A 1 88 ? 2.745 12.856 0.159 1.00 85.75 88 ASP A CA 1
ATOM 698 C C . ASP A 1 88 ? 3.417 11.570 -0.337 1.00 85.75 88 ASP A C 1
ATOM 700 O O . ASP A 1 88 ? 3.910 10.802 0.484 1.00 85.75 88 ASP A O 1
ATOM 704 N N . CYS A 1 89 ? 3.571 11.374 -1.653 1.00 81.62 89 CYS A N 1
ATOM 705 C CA . CYS A 1 89 ? 4.403 10.286 -2.186 1.00 81.62 89 CYS A CA 1
ATOM 706 C C . CYS A 1 89 ? 5.843 10.373 -1.654 1.00 81.62 89 CYS A C 1
ATOM 708 O O . CYS A 1 89 ? 6.376 9.402 -1.121 1.00 81.62 89 CYS A O 1
ATOM 710 N N . ASN A 1 90 ? 6.465 11.555 -1.748 1.00 84.94 90 ASN A N 1
ATOM 711 C CA . ASN A 1 90 ? 7.846 11.769 -1.311 1.00 84.94 90 ASN A CA 1
ATOM 712 C C . ASN A 1 90 ? 8.024 11.601 0.206 1.00 84.94 90 ASN A C 1
ATOM 714 O O . ASN A 1 90 ? 9.122 11.270 0.645 1.00 84.94 90 ASN A O 1
ATOM 718 N N . ARG A 1 91 ? 6.970 11.799 1.010 1.00 84.94 91 ARG A N 1
ATOM 719 C CA . ARG A 1 91 ? 7.018 11.617 2.470 1.00 84.94 91 ARG A CA 1
ATOM 720 C C . ARG A 1 91 ? 7.344 10.178 2.873 1.00 84.94 91 ARG A C 1
ATOM 722 O O . ARG A 1 91 ? 7.948 9.961 3.921 1.00 84.94 91 ARG A O 1
ATOM 729 N N . PHE A 1 92 ? 6.932 9.211 2.062 1.00 85.62 92 PHE A N 1
ATOM 730 C CA . PHE A 1 92 ? 7.143 7.793 2.338 1.00 85.62 92 PHE A CA 1
ATOM 731 C C . PHE A 1 92 ? 8.466 7.265 1.787 1.00 85.62 92 PHE A C 1
ATOM 733 O O . PHE A 1 92 ? 8.971 6.258 2.275 1.00 85.62 92 PHE A O 1
ATOM 740 N N . VAL A 1 93 ? 9.072 7.949 0.813 1.00 81.69 93 VAL A N 1
ATOM 741 C CA . VAL A 1 93 ? 10.330 7.513 0.195 1.00 81.69 93 VAL A CA 1
ATOM 742 C C . VAL A 1 93 ? 11.438 7.431 1.246 1.00 81.69 93 VAL A C 1
ATOM 744 O O . VAL A 1 93 ? 11.840 8.431 1.831 1.00 81.69 93 VAL A O 1
ATOM 747 N N . GLY A 1 94 ? 11.941 6.216 1.480 1.00 79.69 94 GLY A N 1
ATOM 748 C CA . GLY A 1 94 ? 12.976 5.947 2.484 1.00 79.69 94 GLY A CA 1
ATOM 749 C C . GLY A 1 94 ? 12.473 5.910 3.932 1.00 79.69 94 GLY A C 1
ATOM 750 O O . GLY A 1 94 ? 13.276 5.685 4.832 1.00 79.69 94 GLY A O 1
ATOM 751 N N . ASN A 1 95 ? 11.168 6.078 4.165 1.00 86.94 95 ASN A N 1
ATOM 752 C CA . ASN A 1 95 ? 10.553 6.057 5.490 1.00 86.94 95 ASN A CA 1
ATOM 753 C C . ASN A 1 95 ? 9.522 4.922 5.607 1.00 86.94 95 ASN A C 1
ATOM 755 O O . ASN A 1 95 ? 8.308 5.136 5.622 1.00 86.94 95 ASN A O 1
ATOM 759 N N . GLN A 1 96 ? 10.051 3.699 5.673 1.00 87.88 96 GLN A N 1
ATOM 760 C CA . GLN A 1 96 ? 9.284 2.453 5.718 1.00 87.88 96 GLN A CA 1
ATOM 761 C C . GLN A 1 96 ? 8.339 2.374 6.926 1.00 87.88 96 GLN A C 1
ATOM 763 O O . GLN A 1 96 ? 7.207 1.917 6.794 1.00 87.88 96 GLN A O 1
ATOM 768 N N . GLU A 1 97 ? 8.798 2.818 8.096 1.00 88.69 97 GLU A N 1
ATOM 769 C CA . GLU A 1 97 ? 8.015 2.769 9.333 1.00 88.69 97 GLU A CA 1
ATOM 770 C C . GLU A 1 97 ? 6.805 3.706 9.261 1.00 88.69 97 GLU A C 1
ATOM 772 O O . GLU A 1 97 ? 5.676 3.271 9.484 1.00 88.69 97 GLU A O 1
ATOM 777 N N . ASN A 1 98 ? 7.020 4.968 8.868 1.00 90.06 98 ASN A N 1
ATOM 778 C CA . ASN A 1 98 ? 5.930 5.933 8.724 1.00 90.06 98 ASN A CA 1
ATOM 779 C C . ASN A 1 98 ? 4.936 5.500 7.640 1.00 90.06 98 ASN A C 1
ATOM 781 O O . ASN A 1 98 ? 3.734 5.687 7.802 1.00 90.06 98 ASN A O 1
ATOM 785 N N . TRP A 1 99 ? 5.414 4.906 6.541 1.00 91.38 99 TRP A N 1
ATOM 786 C CA . TRP A 1 99 ? 4.511 4.323 5.553 1.00 91.38 99 TRP A CA 1
ATOM 787 C C . TRP A 1 99 ? 3.680 3.181 6.138 1.00 91.38 99 TRP A C 1
ATOM 789 O O . TRP A 1 99 ? 2.466 3.180 5.968 1.00 91.38 99 TRP A O 1
ATOM 799 N N . GLY A 1 100 ? 4.305 2.249 6.863 1.00 91.50 100 GLY A N 1
ATOM 800 C CA . GLY A 1 100 ? 3.606 1.127 7.486 1.00 91.50 100 GLY A CA 1
ATOM 801 C C . GLY A 1 100 ? 2.514 1.571 8.463 1.00 91.50 100 GLY A C 1
ATOM 802 O O . GLY A 1 100 ? 1.406 1.038 8.423 1.00 91.50 100 GLY A O 1
ATOM 803 N N . GLN A 1 101 ? 2.789 2.581 9.292 1.00 91.69 101 GLN A N 1
ATOM 804 C CA . GLN A 1 101 ? 1.815 3.140 10.239 1.00 91.69 101 GLN A CA 1
ATOM 805 C C . GLN A 1 101 ? 0.624 3.810 9.531 1.00 91.69 101 GLN A C 1
ATOM 807 O O . GLN A 1 101 ? -0.535 3.571 9.883 1.00 91.69 101 GLN A O 1
ATOM 812 N N . GLU A 1 102 ? 0.895 4.625 8.509 1.00 92.88 102 GLU A N 1
ATOM 813 C CA . GLU A 1 102 ? -0.147 5.315 7.737 1.00 92.88 102 GLU A CA 1
ATOM 814 C C . GLU A 1 102 ? -0.961 4.321 6.895 1.00 92.88 102 GLU A C 1
ATOM 816 O O . GLU A 1 102 ? -2.185 4.432 6.825 1.00 92.88 102 GLU A O 1
ATOM 821 N N . TYR A 1 103 ? -0.314 3.293 6.333 1.00 93.38 103 TYR A N 1
ATOM 822 C CA . TYR A 1 103 ? -0.992 2.200 5.639 1.00 93.38 103 TYR A CA 1
ATOM 823 C C . TYR A 1 103 ? -1.919 1.437 6.584 1.00 93.38 103 TYR A C 1
ATOM 825 O O . TYR A 1 103 ? -3.085 1.254 6.253 1.00 93.38 103 TYR A O 1
ATOM 833 N N . ALA A 1 104 ? -1.443 1.022 7.763 1.00 93.31 104 ALA A N 1
ATOM 834 C CA . ALA A 1 104 ? -2.258 0.278 8.723 1.00 93.31 104 ALA A CA 1
ATOM 835 C C . ALA A 1 104 ? -3.503 1.077 9.139 1.00 93.31 104 ALA A C 1
ATOM 837 O O . ALA A 1 104 ? -4.616 0.551 9.119 1.00 93.31 104 ALA A O 1
ATOM 838 N N . THR A 1 105 ? -3.323 2.372 9.416 1.00 92.44 105 THR A N 1
ATOM 839 C CA . THR A 1 105 ? -4.417 3.288 9.768 1.00 92.44 105 THR A CA 1
ATOM 840 C C . THR A 1 105 ? -5.429 3.425 8.627 1.00 92.44 105 THR A C 1
ATOM 842 O O . THR A 1 105 ? -6.638 3.306 8.838 1.00 92.44 105 THR A O 1
ATOM 845 N N . ALA A 1 106 ? -4.954 3.653 7.400 1.00 93.25 106 ALA A N 1
ATOM 846 C CA . ALA A 1 106 ? -5.818 3.805 6.233 1.00 93.25 106 ALA A CA 1
ATOM 847 C C . ALA A 1 106 ? -6.525 2.491 5.855 1.00 93.25 106 ALA A C 1
ATOM 849 O O . ALA A 1 106 ? -7.698 2.500 5.480 1.00 93.25 106 ALA A O 1
ATOM 850 N N . HIS A 1 107 ? -5.844 1.352 5.989 1.00 93.19 107 HIS A N 1
ATOM 851 C CA . HIS A 1 107 ? -6.380 0.025 5.695 1.00 93.19 107 HIS A CA 1
ATOM 852 C C . HIS A 1 107 ? -7.442 -0.404 6.714 1.00 93.19 107 HIS A C 1
ATOM 854 O O . HIS A 1 107 ? -8.461 -0.984 6.331 1.00 93.19 107 HIS A O 1
ATOM 860 N N . GLU A 1 108 ? -7.261 -0.073 7.996 1.00 92.00 108 GLU A N 1
ATOM 861 C CA . GLU A 1 108 ? -8.299 -0.262 9.012 1.00 92.00 108 GLU A CA 1
ATOM 862 C C . GLU A 1 108 ? -9.551 0.541 8.646 1.00 92.00 108 GLU A C 1
ATOM 864 O O . GLU A 1 108 ? -10.639 -0.025 8.541 1.00 92.00 108 GLU A O 1
ATOM 869 N N . LYS A 1 109 ? -9.400 1.841 8.353 1.00 90.69 109 LYS A N 1
ATOM 870 C CA . LYS A 1 109 ? -10.519 2.680 7.897 1.00 90.69 109 LYS A CA 1
ATOM 871 C C . LYS A 1 109 ? -11.207 2.073 6.675 1.00 90.69 109 LYS A C 1
ATOM 873 O O . LYS A 1 109 ? -12.435 2.056 6.625 1.00 90.69 109 LYS A O 1
ATOM 878 N N . MET A 1 110 ? -10.432 1.576 5.704 1.00 90.31 110 MET A N 1
ATOM 879 C CA . MET A 1 110 ? -10.951 0.955 4.476 1.00 90.31 110 MET A CA 1
ATOM 880 C C . MET A 1 110 ? -11.808 -0.263 4.776 1.00 90.31 110 MET A C 1
ATOM 882 O O . MET A 1 110 ? -12.896 -0.410 4.226 1.00 90.31 110 MET A O 1
ATOM 886 N N . SER A 1 111 ? -11.319 -1.109 5.677 1.00 90.94 111 SER A N 1
ATOM 887 C CA . SER A 1 111 ? -11.975 -2.352 6.072 1.00 90.94 111 SER A CA 1
ATOM 888 C C . SER A 1 111 ? -13.270 -2.098 6.850 1.00 90.94 111 SER A C 1
ATOM 890 O O . SER A 1 111 ? -14.164 -2.938 6.853 1.00 90.94 111 SER A O 1
ATOM 892 N N . LEU A 1 112 ? -13.386 -0.928 7.484 1.00 90.44 112 LEU A N 1
ATOM 893 C CA . LEU A 1 112 ? -14.542 -0.513 8.280 1.00 90.44 112 LEU A CA 1
ATOM 894 C C . LEU A 1 112 ? -15.542 0.360 7.507 1.00 90.44 112 LEU A C 1
ATOM 896 O O . LEU A 1 112 ? -16.495 0.875 8.095 1.00 90.44 112 LEU A O 1
ATOM 900 N N . LEU A 1 113 ? -15.363 0.546 6.197 1.00 89.56 113 LEU A N 1
ATOM 901 C CA . LEU A 1 113 ? -16.287 1.330 5.380 1.00 89.56 113 LEU A CA 1
ATOM 902 C C . LEU A 1 113 ? -17.713 0.764 5.435 1.00 89.56 113 LEU A C 1
ATOM 904 O O . LEU A 1 113 ? -17.979 -0.345 4.983 1.00 89.56 113 LEU A O 1
ATOM 908 N N . GLY A 1 114 ? -18.647 1.570 5.948 1.00 87.62 114 GLY A N 1
ATOM 909 C CA . GLY A 1 114 ? -20.053 1.181 6.099 1.00 87.62 114 GLY A CA 1
ATOM 910 C C . GLY A 1 114 ? -20.346 0.299 7.318 1.00 87.62 114 GLY A C 1
ATOM 911 O O . GLY A 1 114 ? -21.490 -0.114 7.485 1.00 87.62 114 GLY A O 1
ATOM 912 N N . LEU A 1 115 ? -19.350 0.041 8.172 1.00 90.06 115 LEU A N 1
ATOM 913 C CA . LEU A 1 115 ? -19.491 -0.703 9.423 1.00 90.06 115 LEU A CA 1
ATOM 914 C C . LEU A 1 115 ? -19.371 0.235 10.628 1.00 90.06 115 LEU A C 1
ATOM 916 O O . LEU A 1 115 ? -18.639 1.226 10.606 1.00 90.06 115 LEU A O 1
ATOM 920 N N . GLU A 1 116 ? -20.054 -0.098 11.721 1.00 89.62 116 GLU A N 1
ATOM 921 C CA . GLU A 1 116 ? -19.827 0.563 13.003 1.00 89.62 116 GLU A CA 1
ATOM 922 C C . GLU A 1 116 ? -18.747 -0.198 13.778 1.00 89.62 116 GLU A C 1
ATOM 924 O O . GLU A 1 116 ? -18.982 -1.313 14.240 1.00 89.62 116 GLU A O 1
ATOM 929 N N . LYS A 1 117 ? -17.575 0.413 13.990 1.00 87.50 117 LYS A N 1
ATOM 930 C CA . LYS A 1 117 ? -16.452 -0.221 14.709 1.00 87.50 117 LYS A CA 1
ATOM 931 C C . LYS A 1 117 ? -16.848 -0.800 16.076 1.00 87.50 117 LYS A C 1
ATOM 933 O O . LYS A 1 117 ? -16.347 -1.847 16.457 1.00 87.50 117 LYS A O 1
ATOM 938 N N . ARG A 1 118 ? -17.760 -0.142 16.802 1.00 90.81 118 ARG A N 1
ATOM 939 C CA . ARG A 1 118 ? -18.219 -0.581 18.136 1.00 90.81 118 ARG A CA 1
ATOM 940 C C . ARG A 1 118 ? -19.036 -1.874 18.110 1.00 90.81 118 ARG A C 1
ATOM 942 O O . ARG A 1 118 ? -19.164 -2.517 19.143 1.00 90.81 118 ARG A O 1
ATOM 949 N N . SER A 1 119 ? -19.578 -2.239 16.951 1.00 93.31 119 SER A N 1
ATOM 950 C CA . SER A 1 119 ? -20.337 -3.477 16.752 1.00 93.31 119 SER A CA 1
ATOM 951 C C . SER A 1 119 ? -19.454 -4.683 16.408 1.00 93.31 119 SER A C 1
ATOM 953 O O . SER A 1 119 ? -19.967 -5.787 16.240 1.00 93.31 119 SER A O 1
ATOM 955 N N . LEU A 1 120 ? -18.135 -4.485 16.293 1.00 93.94 120 LEU A N 1
ATOM 956 C CA . LEU A 1 120 ? -17.179 -5.505 15.872 1.00 93.94 120 LEU A CA 1
ATOM 957 C C . LEU A 1 120 ? -16.303 -5.965 17.038 1.00 93.94 120 LEU A C 1
ATOM 959 O O . LEU A 1 120 ? -16.000 -5.203 17.956 1.00 93.94 120 LEU A O 1
ATOM 963 N N . THR A 1 121 ? -15.858 -7.217 16.967 1.00 94.94 121 THR A N 1
ATOM 964 C CA . THR A 1 121 ? -14.857 -7.776 17.880 1.00 94.94 121 THR A CA 1
ATOM 965 C C . THR A 1 121 ? -13.455 -7.496 17.351 1.00 94.94 121 THR A C 1
ATOM 967 O O . THR A 1 121 ? -13.184 -7.646 16.160 1.00 94.94 121 THR A O 1
ATOM 970 N N . GLU A 1 122 ? -12.564 -7.081 18.245 1.00 92.31 122 GLU A N 1
ATOM 971 C CA . GLU A 1 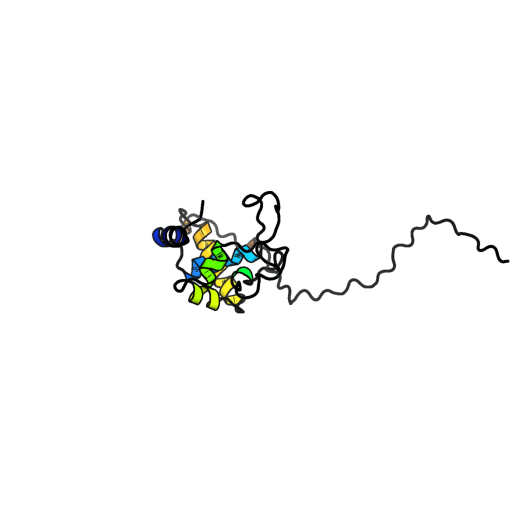122 ? -11.159 -6.834 17.941 1.00 92.31 122 GLU A CA 1
ATOM 972 C C . GLU A 1 122 ? -10.396 -8.170 17.970 1.00 92.31 122 GLU A C 1
ATOM 974 O O . GLU A 1 122 ? -10.411 -8.875 18.975 1.00 92.31 122 GLU A O 1
ATOM 979 N N . CYS A 1 123 ? -9.810 -8.549 16.830 1.00 93.81 123 CYS A N 1
ATOM 980 C CA . CYS A 1 123 ? -9.119 -9.831 16.638 1.00 93.81 123 CYS A CA 1
ATOM 981 C C . CYS A 1 123 ? -7.662 -9.647 16.174 1.00 93.81 123 CYS A C 1
ATOM 983 O O . CYS A 1 123 ? -7.087 -10.574 15.599 1.00 93.81 123 CYS A O 1
ATOM 985 N N . THR A 1 124 ? -7.060 -8.465 16.345 1.00 91.06 124 THR A N 1
ATOM 986 C CA . THR A 1 124 ? -5.730 -8.168 15.782 1.00 91.06 124 THR A CA 1
ATOM 987 C C . THR A 1 124 ? -4.626 -9.022 16.400 1.00 91.06 124 THR A C 1
ATOM 989 O O . THR A 1 124 ? -3.658 -9.333 15.713 1.00 91.06 124 THR A O 1
ATOM 992 N N . GLU A 1 125 ? -4.821 -9.520 17.626 1.00 91.50 125 GLU A N 1
ATOM 993 C CA . GLU A 1 125 ? -3.912 -10.467 18.290 1.00 91.50 125 GLU A CA 1
ATOM 994 C C . GLU A 1 125 ? -3.761 -11.808 17.550 1.00 91.50 125 GLU A C 1
ATOM 996 O O . GLU A 1 125 ? -2.798 -12.537 17.774 1.00 91.50 125 GLU A O 1
ATOM 1001 N N . THR A 1 126 ? -4.692 -12.145 16.651 1.00 95.00 126 THR A N 1
ATOM 1002 C CA . THR A 1 126 ? -4.600 -13.364 15.828 1.00 95.00 126 THR A CA 1
ATOM 1003 C C . THR A 1 126 ? -3.667 -13.211 14.626 1.00 95.00 126 THR A C 1
ATOM 1005 O O . THR A 1 126 ? -3.335 -14.206 13.976 1.00 95.00 126 THR A O 1
ATOM 1008 N N . LEU A 1 127 ? -3.241 -11.984 14.309 1.00 90.44 127 LEU A N 1
ATOM 1009 C CA . LEU A 1 127 ? -2.350 -11.726 13.187 1.00 90.44 127 LEU A CA 1
ATOM 1010 C C . LEU A 1 127 ? -0.917 -12.169 13.523 1.00 90.44 127 LEU A C 1
ATOM 1012 O O . LEU A 1 127 ? -0.433 -11.932 14.632 1.00 90.44 127 LEU A O 1
ATOM 1016 N N . PRO A 1 128 ? -0.202 -12.790 12.569 1.00 91.00 128 PRO A N 1
ATOM 1017 C CA . PRO A 1 128 ? 1.200 -13.120 12.765 1.00 91.00 128 PRO A CA 1
ATOM 1018 C C . PRO A 1 128 ? 2.038 -11.845 12.914 1.00 91.00 128 PRO A C 1
ATOM 1020 O O . PRO A 1 128 ? 1.729 -10.802 12.334 1.00 91.00 128 PRO A O 1
ATOM 1023 N N . GLN A 1 129 ? 3.140 -11.948 13.658 1.00 86.19 129 GLN A N 1
ATOM 1024 C CA . GLN A 1 129 ? 4.114 -10.862 13.752 1.00 86.19 129 GLN A CA 1
ATOM 1025 C C . GLN A 1 129 ? 4.720 -10.559 12.376 1.00 86.19 129 GLN A C 1
ATOM 1027 O O . GLN A 1 129 ? 4.918 -11.460 11.555 1.00 86.19 129 GLN A O 1
ATOM 1032 N N . SER A 1 130 ? 5.034 -9.287 12.129 1.00 80.06 130 SER A N 1
ATOM 1033 C CA . SER A 1 130 ? 5.718 -8.883 10.904 1.00 80.06 130 SER A CA 1
ATOM 1034 C C . SER A 1 130 ? 7.134 -9.459 10.858 1.00 80.06 130 SER A C 1
ATOM 1036 O O . SER A 1 130 ? 7.843 -9.527 11.863 1.00 80.06 130 SER A O 1
ATOM 1038 N N . ILE A 1 131 ? 7.556 -9.873 9.665 1.00 80.00 131 ILE A N 1
ATOM 1039 C CA . ILE A 1 131 ? 8.917 -10.348 9.422 1.00 80.00 131 ILE A CA 1
ATOM 1040 C C . ILE A 1 131 ? 9.733 -9.166 8.901 1.00 80.00 131 ILE A C 1
ATOM 1042 O O . ILE A 1 131 ? 9.462 -8.659 7.813 1.00 80.00 131 ILE A O 1
ATOM 1046 N N . ASP A 1 132 ? 10.746 -8.740 9.655 1.00 74.44 132 ASP A N 1
ATOM 1047 C CA . ASP A 1 132 ? 11.752 -7.814 9.136 1.00 74.44 132 ASP A CA 1
ATOM 1048 C C . ASP A 1 132 ? 12.816 -8.608 8.373 1.00 74.44 132 ASP A C 1
ATOM 1050 O O . ASP A 1 132 ? 13.598 -9.363 8.959 1.00 74.44 132 ASP A O 1
ATOM 1054 N N . LEU A 1 133 ? 12.855 -8.424 7.053 1.00 71.31 133 LEU A N 1
ATOM 1055 C CA . LEU A 1 133 ? 13.824 -9.079 6.175 1.00 71.31 133 LEU A CA 1
ATOM 1056 C C . LEU A 1 133 ? 15.279 -8.758 6.555 1.00 71.31 133 LEU A C 1
ATOM 1058 O O . LEU A 1 133 ? 16.164 -9.552 6.249 1.00 71.31 133 LEU A O 1
ATOM 1062 N N . LYS A 1 134 ? 15.548 -7.646 7.256 1.00 70.62 134 LYS A N 1
ATOM 1063 C CA . LYS A 1 134 ? 16.892 -7.326 7.771 1.00 70.62 134 LYS A CA 1
ATOM 1064 C C . LYS A 1 134 ? 17.319 -8.249 8.913 1.00 70.62 134 LYS A C 1
ATOM 1066 O O . LYS A 1 134 ? 18.511 -8.487 9.087 1.00 70.62 134 LYS A O 1
ATOM 1071 N N . ASN A 1 135 ? 16.352 -8.775 9.665 1.00 64.31 135 ASN A N 1
ATOM 1072 C CA . ASN A 1 135 ? 16.574 -9.660 10.810 1.00 64.31 135 ASN A CA 1
ATOM 1073 C C . ASN A 1 135 ? 16.588 -11.139 10.414 1.00 64.31 135 ASN A C 1
ATOM 1075 O O . ASN A 1 135 ? 16.976 -11.991 11.213 1.00 64.31 135 ASN A O 1
ATOM 1079 N N . LEU A 1 136 ? 16.225 -11.454 9.167 1.00 66.75 136 LEU A N 1
ATOM 1080 C CA . LEU A 1 136 ? 16.520 -12.745 8.566 1.00 66.75 136 LEU A CA 1
ATOM 1081 C C . LEU A 1 136 ? 18.015 -12.796 8.236 1.00 66.75 136 LEU A C 1
ATOM 1083 O O . LEU A 1 136 ? 18.428 -12.677 7.083 1.00 66.75 136 LEU A O 1
ATOM 1087 N N . SER A 1 137 ? 18.855 -13.008 9.250 1.00 56.03 137 SER A N 1
ATOM 1088 C CA . SER A 1 137 ? 20.174 -13.568 8.991 1.00 56.03 137 SER A CA 1
ATOM 1089 C C . SER A 1 137 ? 19.932 -14.935 8.363 1.00 56.03 137 SER A C 1
ATOM 1091 O O . SER A 1 137 ? 19.537 -15.881 9.051 1.00 56.03 137 SER A O 1
ATOM 1093 N N . VAL A 1 138 ? 20.111 -15.039 7.049 1.00 54.34 138 VAL A N 1
ATOM 1094 C CA . VAL A 1 138 ? 20.212 -16.333 6.388 1.00 54.34 138 VAL A CA 1
ATOM 1095 C C . VAL A 1 138 ? 21.403 -17.013 7.051 1.00 54.34 138 VAL A C 1
ATOM 1097 O O . VAL A 1 138 ? 22.553 -16.714 6.737 1.00 54.34 138 VAL A O 1
ATOM 1100 N N . SER A 1 139 ? 21.140 -17.902 8.012 1.00 43.19 139 SER A N 1
ATOM 1101 C CA . SER A 1 139 ? 22.083 -18.964 8.313 1.00 43.19 139 SER A CA 1
ATOM 1102 C C . SER A 1 139 ? 22.240 -19.667 6.980 1.00 43.19 139 SER A C 1
ATOM 1104 O O . SER A 1 139 ? 21.291 -20.288 6.498 1.00 43.19 139 SER A O 1
ATOM 1106 N N . SER A 1 140 ? 23.365 -19.418 6.302 1.00 47.47 140 SER A N 1
ATOM 1107 C CA . SER A 1 140 ? 23.699 -20.107 5.070 1.00 47.47 140 SER A CA 1
ATOM 1108 C C . SER A 1 140 ? 23.488 -21.575 5.379 1.00 47.47 140 SER A C 1
ATOM 1110 O O . SER A 1 140 ? 24.214 -22.125 6.214 1.00 47.47 140 SER A O 1
ATOM 1112 N N . TYR A 1 141 ? 22.461 -22.184 4.786 1.00 41.56 141 TYR A N 1
ATOM 1113 C CA . TYR A 1 141 ? 22.344 -23.626 4.800 1.00 41.56 141 TYR A CA 1
ATOM 1114 C C . TYR A 1 141 ? 23.698 -24.096 4.294 1.00 41.56 141 TYR A C 1
ATOM 1116 O O . TYR A 1 141 ? 24.107 -23.730 3.187 1.00 41.56 141 TYR A O 1
ATOM 1124 N N . GLY A 1 142 ? 24.453 -24.738 5.188 1.00 40.66 142 GLY A N 1
ATOM 1125 C CA . GLY A 1 142 ? 25.804 -25.163 4.895 1.00 40.66 142 GLY A CA 1
ATOM 1126 C C . GLY A 1 142 ? 25.792 -25.909 3.573 1.00 40.66 142 GLY A C 1
ATOM 1127 O O . GLY A 1 142 ? 24.780 -26.501 3.199 1.00 40.66 142 GLY A O 1
ATOM 1128 N N . SER A 1 143 ? 26.921 -25.861 2.875 1.00 44.28 143 SER A N 1
ATOM 1129 C CA . SER A 1 143 ? 27.255 -26.785 1.798 1.00 44.28 143 SER A CA 1
ATOM 1130 C C . SER A 1 143 ? 27.086 -28.224 2.309 1.00 44.28 143 SER A C 1
ATOM 1132 O O . SER A 1 143 ? 28.018 -28.875 2.778 1.00 44.28 143 SER A O 1
ATOM 1134 N N . GLY A 1 144 ? 25.841 -28.688 2.331 1.00 37.72 144 GLY A N 1
ATOM 1135 C CA . GLY A 1 144 ? 25.439 -30.036 2.631 1.00 37.72 144 GLY A CA 1
ATOM 1136 C C . GLY A 1 144 ? 25.755 -30.798 1.373 1.00 37.72 144 GLY A C 1
ATOM 1137 O O . GLY A 1 144 ? 25.122 -30.581 0.339 1.00 37.72 144 GLY A O 1
ATOM 1138 N N . LYS A 1 145 ? 26.797 -31.628 1.448 1.00 41.69 145 LYS A N 1
ATOM 1139 C CA . LYS A 1 145 ? 27.117 -32.612 0.417 1.00 41.69 145 LYS A CA 1
ATOM 1140 C C . LYS A 1 145 ? 25.815 -33.211 -0.108 1.00 41.69 145 LYS A C 1
ATOM 1142 O O . LYS A 1 145 ? 24.984 -33.651 0.685 1.00 41.69 145 LYS A O 1
ATOM 1147 N N . ALA A 1 146 ? 25.677 -33.214 -1.433 1.00 44.09 146 ALA A N 1
ATOM 1148 C CA . ALA A 1 146 ? 24.594 -33.896 -2.118 1.00 44.09 146 ALA A CA 1
ATOM 1149 C C . ALA A 1 146 ? 24.382 -35.291 -1.496 1.00 44.09 146 ALA A C 1
ATOM 1151 O O . ALA A 1 146 ? 25.379 -35.959 -1.184 1.00 44.09 146 ALA A O 1
ATOM 1152 N N . PRO A 1 147 ? 23.128 -35.737 -1.301 1.00 39.59 147 PRO A N 1
ATOM 1153 C CA . PRO A 1 147 ? 22.850 -37.097 -0.869 1.00 39.59 147 PRO A CA 1
ATOM 1154 C C . PRO A 1 147 ? 23.586 -38.055 -1.803 1.00 39.59 147 PRO A C 1
ATOM 1156 O O . PRO A 1 147 ? 23.412 -38.008 -3.020 1.00 39.59 147 PRO A O 1
ATOM 1159 N N . THR A 1 148 ? 24.466 -38.881 -1.242 1.00 47.25 148 THR A N 1
ATOM 1160 C CA . THR A 1 148 ? 25.070 -39.970 -2.003 1.00 47.25 148 THR A CA 1
ATOM 1161 C C . THR A 1 148 ? 23.975 -41.002 -2.211 1.00 47.25 148 THR A C 1
ATOM 1163 O O . THR A 1 148 ? 23.580 -41.695 -1.280 1.00 47.25 148 THR A O 1
ATOM 1166 N N . ASP A 1 149 ? 23.425 -41.029 -3.423 1.00 44.72 149 ASP A N 1
ATOM 1167 C CA . ASP A 1 149 ? 22.516 -42.076 -3.871 1.00 44.72 149 ASP A CA 1
ATOM 1168 C C . ASP A 1 149 ? 23.253 -43.429 -3.791 1.00 44.72 149 ASP A C 1
ATOM 1170 O O . ASP A 1 149 ? 24.279 -43.603 -4.463 1.00 44.72 149 ASP A O 1
ATOM 1174 N N . PRO A 1 150 ? 22.780 -44.392 -2.977 1.00 48.91 150 PRO A N 1
ATOM 1175 C CA . PRO A 1 150 ? 23.412 -45.701 -2.844 1.00 48.91 150 PRO A CA 1
ATOM 1176 C C . PRO A 1 150 ? 23.255 -46.599 -4.087 1.00 48.91 150 PRO A C 1
ATOM 1178 O O . PRO A 1 150 ? 23.695 -47.747 -4.055 1.00 48.91 150 PRO A O 1
ATOM 1181 N N . THR A 1 151 ? 22.685 -46.108 -5.193 1.00 46.62 151 THR A N 1
ATOM 1182 C CA . THR A 1 151 ? 22.321 -46.945 -6.350 1.00 46.62 151 THR A CA 1
ATOM 1183 C C . THR A 1 151 ? 23.156 -46.707 -7.614 1.00 46.62 151 THR A C 1
ATOM 1185 O O . THR A 1 151 ? 22.782 -47.157 -8.695 1.00 46.62 151 THR A O 1
ATOM 1188 N N . THR A 1 152 ? 24.321 -46.055 -7.522 1.00 45.34 152 THR A N 1
ATOM 1189 C CA . THR A 1 152 ? 25.226 -45.933 -8.684 1.00 45.34 152 THR A CA 1
ATOM 1190 C C . THR A 1 152 ? 26.225 -47.103 -8.737 1.00 45.34 152 THR A C 1
ATOM 1192 O O . THR A 1 152 ? 27.068 -47.216 -7.843 1.00 45.34 152 THR A O 1
ATOM 1195 N N . PRO A 1 153 ? 26.214 -47.966 -9.776 1.00 40.88 153 PRO A N 1
ATOM 1196 C CA . PRO A 1 153 ? 27.182 -49.052 -9.906 1.00 40.88 153 PRO A CA 1
ATOM 1197 C C . PRO A 1 153 ? 28.588 -48.490 -10.140 1.00 40.88 153 PRO A C 1
ATOM 1199 O O . PRO A 1 153 ? 28.797 -47.627 -10.997 1.00 40.88 153 PRO A O 1
ATOM 1202 N N . SER A 1 154 ? 29.574 -48.998 -9.398 1.00 45.81 154 SER A N 1
ATOM 1203 C CA . SER A 1 154 ? 30.968 -48.581 -9.530 1.00 45.81 154 SER A CA 1
ATOM 1204 C C . SER A 1 154 ? 31.512 -48.932 -10.921 1.00 45.81 154 SER A C 1
ATOM 1206 O O . SER A 1 154 ? 31.707 -50.090 -11.295 1.00 45.81 154 SER A O 1
ATOM 1208 N N . ARG A 1 155 ? 31.778 -47.905 -11.730 1.00 44.47 155 ARG A N 1
ATOM 1209 C CA . ARG A 1 155 ? 32.462 -48.069 -13.013 1.00 44.47 155 ARG A CA 1
ATOM 1210 C C . ARG A 1 155 ? 33.931 -48.399 -12.726 1.00 44.47 155 ARG A C 1
ATOM 1212 O O . ARG A 1 155 ? 34.715 -47.511 -12.391 1.00 44.47 155 ARG A O 1
ATOM 1219 N N . ARG A 1 156 ? 34.302 -49.684 -12.826 1.00 45.59 156 ARG A N 1
ATOM 1220 C CA . ARG A 1 156 ? 35.703 -50.145 -12.800 1.00 45.59 156 ARG A CA 1
ATOM 1221 C C . ARG A 1 156 ? 36.526 -49.311 -13.787 1.00 45.59 156 ARG A C 1
ATOM 1223 O O . ARG A 1 156 ? 36.254 -49.321 -14.986 1.00 45.59 156 ARG A O 1
ATOM 1230 N N . ARG A 1 157 ? 37.551 -48.612 -13.289 1.00 43.88 157 ARG A N 1
ATOM 1231 C CA . ARG A 1 157 ? 38.631 -48.078 -14.128 1.00 43.88 157 ARG A CA 1
ATOM 1232 C C . ARG A 1 157 ? 39.413 -49.259 -14.697 1.00 43.88 157 ARG A C 1
ATOM 1234 O O . ARG A 1 157 ? 40.154 -49.906 -13.960 1.00 43.88 157 ARG A O 1
ATOM 1241 N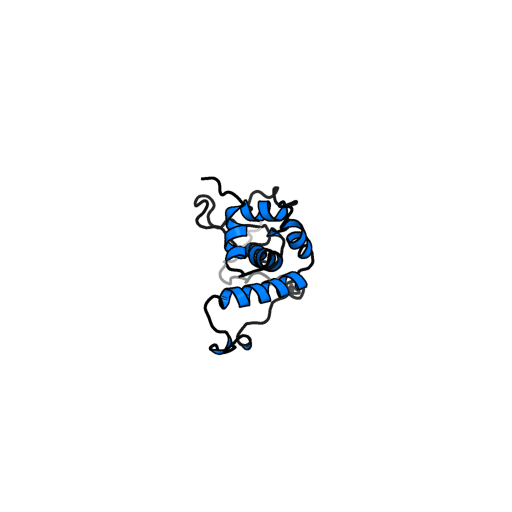 N . SER A 1 158 ? 39.265 -49.519 -15.991 1.00 43.19 158 SER A N 1
ATOM 1242 C CA . SER A 1 158 ? 40.241 -50.311 -16.735 1.00 43.19 158 SER A CA 1
ATOM 1243 C C . SER A 1 158 ? 41.504 -49.474 -16.892 1.00 43.19 158 SER A C 1
ATOM 1245 O O . SER A 1 158 ? 41.476 -48.381 -17.453 1.00 43.19 158 SER A O 1
ATOM 1247 N N . ARG A 1 159 ? 42.586 -49.980 -16.309 1.00 42.38 159 ARG A N 1
ATOM 1248 C CA . ARG A 1 159 ? 43.947 -49.484 -16.459 1.00 42.38 159 ARG A CA 1
ATOM 1249 C C . ARG A 1 159 ? 44.469 -50.020 -17.801 1.00 42.38 159 ARG A C 1
ATOM 1251 O O . ARG A 1 159 ? 44.486 -51.236 -17.976 1.00 42.38 159 ARG A O 1
ATOM 1258 N N . ILE A 1 160 ? 44.840 -49.127 -18.715 1.00 45.41 160 ILE A N 1
ATOM 1259 C CA . ILE A 1 160 ? 45.797 -49.369 -19.804 1.00 45.41 160 ILE A CA 1
ATOM 1260 C C . ILE A 1 160 ? 46.842 -48.272 -19.664 1.00 45.41 160 ILE A C 1
ATOM 1262 O O . ILE A 1 160 ? 46.410 -47.108 -19.494 1.00 45.41 160 ILE A O 1
#

Secondary structure (DSSP, 8-state):
----THHHHHHHHHTT---HHHHHHHHGGGGG-B-SSS-GGGTT-BSSTTTTS--SGGG-TTS-TT-TT----HHHHHHHH-TTTHHHHHHHTT-HHHHHHHHHHHHHHHHTTTS-GGGS---GGGSPPP--TTT--------------TT---------

pLDDT: mean 73.05, std 18.63, range [34.12, 95.0]

Sequence (160 aa):
MPWRAGSTHTLAVNRRFADIRELMALIGVHSTGKQRSVNTAVANSSFDSTVDTWDIRTLRVRESLQESRHIPVEYDVNFSHNATTQKDCNRFVGNQENWGQEYATAHEKMSLLGLEKRSLTECTETLPQSIDLKNLSVSSYGSGKAPTDPTTPSRRRSRI

Organism: Mycena rosella (NCBI:txid1033263)

Foldseek 3Di:
DDDDLVPVVCVCVVVVLDDLLLVLLQVQLLLQDFACPPDVVLGRQGQFPNNVDSANVLLVVVPTPPDPRHDNDVNSVCQCVDPVRVVSSVVRVVPSPVSVVSNVVSVVSVVCVVHDPVVDDDDCVVDDDDDDPVPPPPPPPPPDPDPPDPPDDDDDDDDD

InterPro domains:
  IPR010255 Haem peroxidase superfamily [SSF48113] (19-139)

Radius of gyration: 23.54 Å; chains: 1; bounding box: 66×69×42 Å